Protein AF-0000000074475127 (afdb_homodimer)

Radius of gyration: 17.52 Å; Cα contacts (8 Å, |Δi|>4): 151; chains: 2; bounding box: 23×50×43 Å

Sequence (150 aa):
MTIKNHYTLIHLQRQLADYRPQLEKALAAIQVLEQADPESETFSDALATLHVCATILEPYSQGLLTAIDAYTEDNMTIKNHYTLIHLQRQLADYRPQLEKALAAIQVLEQADPESETFSDALATLHVCATILEPYSQGLLTAIDAYTEDN

Solvent-accessible surface area (backbone atoms only — not comparable to full-atom values): 7770 Å² total; per-residue (Å²): 134,58,73,69,46,51,55,29,46,52,51,32,50,50,39,50,65,62,42,47,59,48,48,51,49,33,51,52,21,48,56,45,48,76,69,39,55,83,86,34,67,71,20,52,53,24,49,53,50,31,49,51,33,43,57,52,46,43,63,46,30,52,53,38,48,52,28,50,50,50,36,59,72,63,101,135,56,74,66,46,53,55,30,44,52,50,32,51,50,38,49,64,60,42,46,59,49,47,51,50,33,51,53,22,48,57,46,50,75,69,40,54,83,86,35,67,69,20,51,52,24,49,53,50,31,51,52,35,44,60,53,45,44,61,45,32,51,52,37,48,53,30,50,51,51,34,58,70,60,102

Structure (mmCIF, N/CA/C/O backbone):
data_AF-0000000074475127-model_v1
#
loop_
_entity.id
_entity.type
_entity.pdbx_description
1 polymer 'Uncharacterized protein'
#
loop_
_atom_site.group_PDB
_atom_site.id
_atom_site.type_symbol
_atom_site.label_atom_id
_atom_site.label_alt_id
_atom_site.label_comp_id
_atom_site.label_asym_id
_atom_site.label_entity_id
_atom_site.label_seq_id
_atom_site.pdbx_PDB_ins_code
_atom_site.Cartn_x
_atom_site.Cartn_y
_atom_site.Cartn_z
_atom_site.occupancy
_atom_site.B_iso_or_equiv
_atom_site.auth_seq_id
_atom_site.auth_comp_id
_atom_site.auth_asym_id
_atom_site.auth_atom_id
_atom_site.pdbx_PDB_model_num
ATOM 1 N N . MET A 1 1 ? -1.66 26.25 18.266 1 42.91 1 MET A N 1
ATOM 2 C CA . MET A 1 1 ? -1.934 24.859 17.891 1 42.91 1 MET A CA 1
ATOM 3 C C . MET A 1 1 ? -3.293 24.422 18.406 1 42.91 1 MET A C 1
ATOM 5 O O . MET A 1 1 ? -3.459 24.188 19.609 1 42.91 1 MET A O 1
ATOM 9 N N . THR A 1 2 ? -4.387 24.922 17.844 1 55.12 2 THR A N 1
ATOM 10 C CA . THR A 1 2 ? -5.711 24.859 18.453 1 55.12 2 THR A CA 1
ATOM 11 C C . THR A 1 2 ? -6.168 23.406 18.594 1 55.12 2 THR A C 1
ATOM 13 O O . THR A 1 2 ? -5.633 22.516 17.938 1 55.12 2 THR A O 1
ATOM 16 N N . ILE A 1 3 ? -7.055 23 19.625 1 55.06 3 ILE A N 1
ATOM 17 C CA . ILE A 1 3 ? -7.668 21.75 20.047 1 55.06 3 ILE A CA 1
ATOM 18 C C . ILE A 1 3 ? -8.023 20.906 18.812 1 55.06 3 ILE A C 1
ATOM 20 O O . ILE A 1 3 ? -7.836 19.688 18.828 1 55.06 3 ILE A O 1
ATOM 24 N N . LYS A 1 4 ? -8.539 21.516 17.75 1 61.19 4 LYS A N 1
ATOM 25 C CA . LYS A 1 4 ? -8.953 20.844 16.516 1 61.19 4 LYS A CA 1
ATOM 26 C C . LYS A 1 4 ? -7.762 20.219 15.805 1 61.19 4 LYS A C 1
ATOM 28 O O . LYS A 1 4 ? -7.84 19.078 15.344 1 61.19 4 LYS A O 1
ATOM 33 N N . ASN A 1 5 ? -6.504 20.766 16.078 1 77.38 5 ASN A N 1
ATOM 34 C CA . ASN A 1 5 ? -5.309 20.266 15.406 1 77.38 5 ASN A CA 1
ATOM 35 C C . ASN A 1 5 ? -4.758 19.016 16.078 1 77.38 5 ASN A C 1
ATOM 37 O O . ASN A 1 5 ? -4.359 18.062 15.398 1 77.38 5 ASN A O 1
ATOM 41 N N . HIS A 1 6 ? -5.355 19.016 17.406 1 83.44 6 HIS A N 1
ATOM 42 C CA . HIS A 1 6 ? -4.832 17.891 18.156 1 83.44 6 HIS A CA 1
ATOM 43 C C . HIS A 1 6 ? -5.598 16.609 17.844 1 83.44 6 HIS A C 1
ATOM 45 O O . HIS A 1 6 ? -4.992 15.547 17.688 1 83.44 6 HIS A O 1
ATOM 51 N N . TYR A 1 7 ? -6.914 16.75 17.625 1 87.62 7 TYR A N 1
ATOM 52 C CA . TYR A 1 7 ? -7.746 15.594 17.328 1 87.62 7 TYR A CA 1
ATOM 53 C C . TYR A 1 7 ? -7.441 15.023 15.953 1 87.62 7 TYR A C 1
ATOM 55 O O . TYR A 1 7 ? -7.367 13.805 15.773 1 87.62 7 TYR A O 1
ATOM 63 N N . THR A 1 8 ? -7.25 15.906 15.039 1 92.56 8 THR A N 1
ATOM 64 C CA . THR A 1 8 ? -6.977 15.445 13.68 1 92.56 8 THR A CA 1
ATOM 65 C C . THR A 1 8 ? -5.594 14.805 13.594 1 92.56 8 THR A C 1
ATOM 67 O O . THR A 1 8 ? -5.395 13.852 12.836 1 92.56 8 THR A O 1
ATOM 70 N N . LEU A 1 9 ? -4.711 15.32 14.43 1 93.06 9 LEU A N 1
ATOM 71 C CA . LEU A 1 9 ? -3.385 14.719 14.453 1 93.06 9 LEU A CA 1
ATOM 72 C C . LEU A 1 9 ? -3.436 13.312 15.047 1 93.06 9 LEU A C 1
ATOM 74 O O . LEU A 1 9 ? -2.812 12.391 14.523 1 93.06 9 LEU A O 1
ATOM 78 N N . ILE A 1 10 ? -4.176 13.18 16.094 1 93.69 10 ILE A N 1
ATOM 79 C CA . ILE A 1 10 ? -4.312 11.875 16.734 1 93.69 10 ILE A CA 1
ATOM 80 C C . ILE A 1 10 ? -4.949 10.883 15.758 1 93.69 10 ILE A C 1
ATOM 82 O O . ILE A 1 10 ? -4.516 9.734 15.664 1 93.69 10 ILE A O 1
ATOM 86 N N . HIS A 1 11 ? -5.973 11.312 15.07 1 94.12 11 HIS A N 1
ATOM 87 C CA . HIS A 1 11 ? -6.633 10.461 14.086 1 94.12 11 HIS A CA 1
ATOM 88 C C . HIS A 1 11 ? -5.672 10.062 12.977 1 94.12 11 HIS A C 1
ATOM 90 O O . HIS A 1 11 ? -5.633 8.898 12.57 1 94.12 11 HIS A O 1
ATOM 96 N N . LEU A 1 12 ? -4.906 11 12.547 1 95.94 12 LEU A N 1
ATOM 97 C CA . LEU A 1 12 ? -3.914 10.711 11.516 1 95.94 12 LEU A CA 1
ATOM 98 C C . LEU A 1 12 ? -2.9 9.688 12.008 1 95.94 12 LEU A C 1
ATOM 100 O O . LEU A 1 12 ? -2.596 8.719 11.305 1 95.94 12 LEU A O 1
ATOM 104 N N . GLN A 1 13 ? -2.461 9.859 13.164 1 94.88 13 GLN A N 1
ATOM 105 C CA . GLN A 1 13 ? -1.475 8.945 13.734 1 94.88 13 GLN A CA 1
ATOM 106 C C . GLN A 1 13 ? -2.043 7.531 13.859 1 94.88 13 GLN A C 1
ATOM 108 O O . GLN A 1 13 ? -1.334 6.547 13.641 1 94.88 13 GLN A O 1
ATOM 113 N N . ARG A 1 14 ? -3.26 7.422 14.18 1 95.44 14 ARG A N 1
ATOM 114 C CA . ARG A 1 14 ? -3.912 6.121 14.266 1 95.44 14 ARG A CA 1
ATOM 115 C C . ARG A 1 14 ? -3.994 5.457 12.891 1 95.44 14 ARG A C 1
ATOM 117 O O . ARG A 1 14 ? -3.719 4.262 12.758 1 95.44 14 ARG A O 1
ATOM 124 N N . GLN A 1 15 ? -4.387 6.227 11.922 1 95.56 15 GLN A N 1
ATOM 125 C CA . GLN A 1 15 ? -4.457 5.691 10.562 1 95.56 15 GLN A CA 1
ATOM 126 C C . GLN A 1 15 ? -3.086 5.23 10.086 1 95.56 15 GLN A C 1
ATOM 128 O O . GLN A 1 15 ? -2.973 4.199 9.414 1 95.56 15 GLN A O 1
ATOM 133 N N . LEU A 1 16 ? -2.047 5.996 10.43 1 96.81 16 LEU A N 1
ATOM 134 C CA . LEU A 1 16 ? -0.689 5.605 10.062 1 96.81 16 LEU A CA 1
ATOM 135 C C . LEU A 1 16 ? -0.315 4.273 10.703 1 96.81 16 LEU A C 1
ATOM 137 O O . LEU A 1 16 ? 0.256 3.402 10.047 1 96.81 16 LEU A O 1
ATOM 141 N N . ALA A 1 17 ? -0.671 4.156 11.938 1 95.12 17 ALA A N 1
ATOM 142 C CA . ALA A 1 17 ? -0.346 2.947 12.695 1 95.12 17 ALA A CA 1
ATOM 143 C C . ALA A 1 17 ? -1.057 1.729 12.109 1 95.12 17 ALA A C 1
ATOM 145 O O . ALA A 1 17 ? -0.526 0.616 12.148 1 95.12 17 ALA A O 1
ATOM 146 N N . ASP A 1 18 ? -2.209 1.919 11.547 1 94.31 18 ASP A N 1
ATOM 147 C CA . ASP A 1 18 ? -2.979 0.835 10.938 1 94.31 18 ASP A CA 1
ATOM 148 C C . ASP A 1 18 ? -2.49 0.537 9.523 1 94.31 18 ASP A C 1
ATOM 150 O O . ASP A 1 18 ? -2.547 -0.607 9.07 1 94.31 18 ASP A O 1
ATOM 154 N N . TYR A 1 19 ? -2.115 1.572 8.875 1 96 19 TYR A N 1
ATOM 155 C CA . TYR A 1 19 ? -1.745 1.478 7.469 1 96 19 TYR A CA 1
ATOM 156 C C . TYR A 1 19 ? -0.36 0.86 7.312 1 96 19 TYR A C 1
ATOM 158 O O . TYR A 1 19 ? -0.145 0.022 6.434 1 96 19 TYR A O 1
ATOM 166 N N . ARG A 1 20 ? 0.583 1.123 8.195 1 96.62 20 ARG A N 1
ATOM 167 C CA . ARG A 1 20 ? 1.989 0.747 8.094 1 96.62 20 ARG A CA 1
ATOM 168 C C . ARG A 1 20 ? 2.15 -0.77 8.062 1 9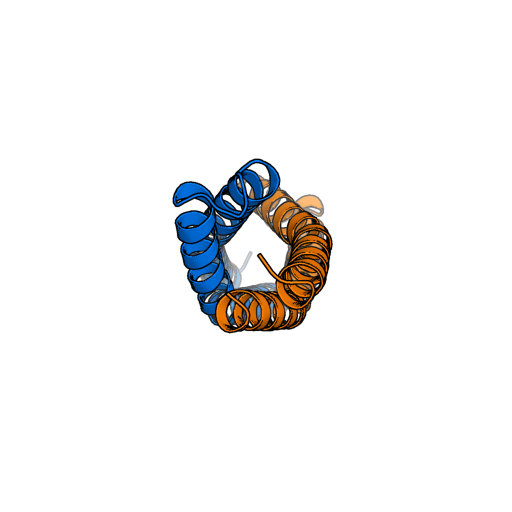6.62 20 ARG A C 1
ATOM 170 O O . ARG A 1 20 ? 2.797 -1.313 7.168 1 96.62 20 ARG A O 1
ATOM 177 N N . PRO A 1 21 ? 1.545 -1.46 9 1 96.38 21 PRO A N 1
ATOM 178 C CA . PRO A 1 21 ? 1.742 -2.91 8.984 1 96.38 21 PRO A CA 1
ATOM 179 C C . PRO A 1 21 ? 1.238 -3.562 7.703 1 96.38 21 PRO A C 1
ATOM 181 O O . PRO A 1 21 ? 1.787 -4.578 7.266 1 96.38 21 PRO A O 1
ATOM 184 N N . GLN A 1 22 ? 0.231 -3 7.133 1 95.25 22 GLN A N 1
ATOM 185 C CA . GLN A 1 22 ? -0.286 -3.551 5.883 1 95.25 22 GLN A CA 1
ATOM 186 C C . GLN A 1 22 ? 0.71 -3.359 4.742 1 95.25 22 GLN A C 1
ATOM 188 O O . GLN A 1 22 ? 0.913 -4.266 3.93 1 95.25 22 GLN A O 1
ATOM 193 N N . LEU A 1 23 ? 1.297 -2.219 4.684 1 97.62 23 LEU A N 1
ATOM 194 C CA . LEU A 1 23 ? 2.346 -1.962 3.701 1 97.62 23 LEU A CA 1
ATOM 195 C C . LEU A 1 23 ? 3.521 -2.914 3.9 1 97.62 23 LEU A C 1
ATOM 197 O O . LEU A 1 23 ? 4.043 -3.473 2.934 1 97.62 23 LEU A O 1
ATOM 201 N N . GLU A 1 24 ? 3.896 -3.111 5.09 1 97.94 24 GLU A N 1
ATOM 202 C CA . GLU A 1 24 ? 5.043 -3.959 5.41 1 97.94 24 GLU A CA 1
ATOM 203 C C . GLU A 1 24 ? 4.777 -5.41 5.027 1 97.94 24 GLU A C 1
ATOM 205 O O . GLU A 1 24 ? 5.664 -6.094 4.504 1 97.94 24 GLU A O 1
ATOM 210 N N . LYS A 1 25 ? 3.604 -5.836 5.305 1 97.5 25 LYS A N 1
ATOM 211 C CA . LYS A 1 25 ? 3.23 -7.199 4.945 1 97.5 25 LYS A CA 1
ATOM 212 C C . LYS A 1 25 ? 3.26 -7.398 3.434 1 97.5 25 LYS A C 1
ATOM 214 O O . LYS A 1 25 ? 3.723 -8.43 2.947 1 97.5 25 LYS A O 1
ATOM 219 N N . ALA A 1 26 ? 2.723 -6.434 2.758 1 97.88 26 ALA A N 1
ATOM 220 C CA . ALA A 1 26 ? 2.734 -6.512 1.3 1 97.88 26 ALA A CA 1
ATOM 221 C C . ALA A 1 26 ? 4.164 -6.562 0.766 1 97.88 26 ALA A C 1
ATOM 223 O O . ALA A 1 26 ? 4.48 -7.375 -0.103 1 97.88 26 ALA A O 1
ATOM 224 N N . LEU A 1 27 ? 5.039 -5.785 1.323 1 98.12 27 LEU A N 1
ATOM 225 C CA . LEU A 1 27 ? 6.426 -5.734 0.883 1 98.12 27 LEU A CA 1
ATOM 226 C C . LEU A 1 27 ? 7.141 -7.051 1.176 1 98.12 27 LEU A C 1
ATOM 228 O O . LEU A 1 27 ? 7.918 -7.539 0.352 1 98.12 27 LEU A O 1
ATOM 232 N N . ALA A 1 28 ? 6.871 -7.566 2.32 1 98 28 ALA A N 1
ATOM 233 C CA . ALA A 1 28 ? 7.473 -8.852 2.682 1 98 28 ALA A CA 1
ATOM 234 C C . ALA A 1 28 ? 7.035 -9.945 1.716 1 98 28 ALA A C 1
ATOM 236 O O . ALA A 1 28 ? 7.848 -10.781 1.31 1 98 28 ALA A O 1
ATOM 237 N N . ALA A 1 29 ? 5.754 -9.961 1.369 1 98.25 29 ALA A N 1
ATOM 238 C CA . ALA A 1 29 ? 5.246 -10.945 0.419 1 98.25 29 ALA A CA 1
ATOM 239 C C . ALA A 1 29 ? 5.918 -10.789 -0.941 1 98.25 29 ALA A C 1
ATOM 241 O O . ALA A 1 29 ? 6.285 -11.789 -1.572 1 98.25 29 ALA A O 1
ATOM 242 N N . ILE A 1 30 ? 6.109 -9.555 -1.362 1 98.25 30 ILE A N 1
ATOM 243 C CA . ILE A 1 30 ? 6.742 -9.289 -2.652 1 98.25 30 ILE A CA 1
ATOM 244 C C . ILE A 1 30 ? 8.18 -9.789 -2.633 1 98.25 30 ILE A C 1
ATOM 246 O O . ILE A 1 30 ? 8.648 -10.391 -3.605 1 98.25 30 ILE A O 1
ATOM 250 N N . GLN A 1 31 ? 8.883 -9.547 -1.573 1 97.62 31 GLN A N 1
ATOM 251 C CA . GLN A 1 31 ? 10.266 -10 -1.452 1 97.62 31 GLN A CA 1
ATOM 252 C C . GLN A 1 31 ? 10.359 -11.516 -1.604 1 97.62 31 GLN A C 1
ATOM 254 O O . GLN A 1 31 ? 11.266 -12.023 -2.271 1 97.62 31 GLN A O 1
ATOM 259 N N . VAL A 1 32 ? 9.438 -12.203 -1.037 1 97.88 32 VAL A N 1
ATOM 260 C CA . VAL A 1 32 ? 9.406 -13.656 -1.159 1 97.88 32 VAL A CA 1
ATOM 261 C C . VAL A 1 32 ? 9.125 -14.047 -2.607 1 97.88 32 VAL A C 1
ATOM 263 O O . VAL A 1 32 ? 9.789 -14.93 -3.158 1 97.88 32 VAL A O 1
ATOM 266 N N . LEU A 1 33 ? 8.125 -13.359 -3.219 1 97.25 33 LEU A N 1
ATOM 267 C CA . LEU A 1 33 ? 7.719 -13.68 -4.582 1 97.25 33 LEU A CA 1
ATOM 268 C C . LEU A 1 33 ? 8.867 -13.477 -5.559 1 97.25 33 LEU A C 1
ATOM 270 O O . LEU A 1 33 ? 8.992 -14.203 -6.543 1 97.25 33 LEU A O 1
ATOM 274 N N . GLU A 1 34 ? 9.688 -12.531 -5.281 1 95.56 34 GLU A N 1
ATOM 275 C CA . GLU A 1 34 ? 10.789 -12.195 -6.176 1 95.56 34 GLU A CA 1
ATOM 276 C C . GLU A 1 34 ? 11.906 -13.227 -6.09 1 95.56 34 GLU A C 1
ATOM 278 O O . GLU A 1 34 ? 12.742 -13.328 -6.996 1 95.56 34 GLU A O 1
ATOM 283 N N . GLN A 1 35 ? 11.906 -14.016 -5.047 1 95.44 35 GLN A N 1
ATOM 284 C CA . GLN A 1 35 ? 13.031 -14.922 -4.828 1 95.44 35 GLN A CA 1
ATOM 285 C C . GLN A 1 35 ? 12.594 -16.375 -4.926 1 95.44 35 GLN A C 1
ATOM 287 O O . GLN A 1 35 ? 13.414 -17.266 -5.152 1 95.44 35 GLN A O 1
ATOM 292 N N . ALA A 1 36 ? 11.328 -16.609 -4.75 1 95.31 36 ALA A N 1
ATOM 293 C CA . ALA A 1 36 ? 10.82 -17.984 -4.66 1 95.31 36 ALA A CA 1
ATOM 294 C C . ALA A 1 36 ? 10.602 -18.578 -6.051 1 95.31 36 ALA A C 1
ATOM 296 O O . ALA A 1 36 ? 10.32 -17.844 -7.004 1 95.31 36 ALA A O 1
ATOM 297 N N . ASP A 1 37 ? 10.68 -19.922 -6.148 1 94.44 37 ASP A N 1
ATOM 298 C CA . ASP A 1 37 ? 10.281 -20.672 -7.336 1 94.44 37 ASP A CA 1
ATOM 299 C C . ASP A 1 37 ? 8.773 -20.578 -7.574 1 94.44 37 ASP A C 1
ATOM 301 O O . ASP A 1 37 ? 7.98 -20.891 -6.688 1 94.44 37 ASP A O 1
ATOM 305 N N . PRO A 1 38 ? 8.453 -20.062 -8.742 1 92.69 38 PRO A N 1
ATOM 306 C CA . PRO A 1 38 ? 7.027 -19.891 -9.031 1 92.69 38 PRO A CA 1
ATOM 307 C C . PRO A 1 38 ? 6.234 -21.188 -8.867 1 92.69 38 PRO A C 1
ATOM 309 O O . PRO A 1 38 ? 5.012 -21.156 -8.711 1 92.69 38 PRO A O 1
ATOM 312 N N . GLU A 1 39 ? 6.836 -22.297 -8.828 1 90.5 39 GLU A N 1
ATOM 313 C CA . GLU A 1 39 ? 6.152 -23.578 -8.719 1 90.5 39 GLU A CA 1
ATOM 314 C C . GLU A 1 39 ? 6.141 -24.062 -7.27 1 90.5 39 GLU A C 1
ATOM 316 O O . GLU A 1 39 ? 5.629 -25.156 -6.984 1 90.5 39 GLU A O 1
ATOM 321 N N . SER A 1 40 ? 6.594 -23.281 -6.434 1 94.19 40 SER A N 1
ATOM 322 C CA . SER A 1 40 ? 6.723 -23.688 -5.039 1 94.19 40 SER A CA 1
ATOM 323 C C . SER A 1 40 ? 5.508 -23.266 -4.223 1 94.19 40 SER A C 1
ATOM 325 O O . SER A 1 40 ? 4.785 -22.344 -4.605 1 94.19 40 SER A O 1
ATOM 327 N N . GLU A 1 41 ? 5.324 -23.969 -3.146 1 95.31 41 GLU A N 1
ATOM 328 C CA . GLU A 1 41 ? 4.285 -23.594 -2.191 1 95.31 41 GLU A CA 1
ATOM 329 C C . GLU A 1 41 ? 4.582 -22.25 -1.556 1 95.31 41 GLU A C 1
ATOM 331 O O . GLU A 1 41 ? 3.666 -21.469 -1.295 1 95.31 41 GLU A O 1
ATOM 336 N N . THR A 1 42 ? 5.84 -22.016 -1.336 1 97.25 42 THR A N 1
ATOM 337 C CA . THR A 1 42 ? 6.266 -20.734 -0.777 1 97.25 42 THR A CA 1
ATOM 338 C C . THR A 1 42 ? 5.789 -19.578 -1.652 1 97.25 42 THR A C 1
ATOM 340 O O . THR A 1 42 ? 5.297 -18.562 -1.143 1 97.25 42 THR A O 1
ATOM 343 N N . PHE A 1 43 ? 5.891 -19.781 -2.924 1 96.69 43 PHE A N 1
ATOM 344 C CA . PHE A 1 43 ? 5.434 -18.781 -3.875 1 96.69 43 PHE A CA 1
ATOM 345 C C . PHE A 1 43 ? 3.922 -18.609 -3.801 1 96.69 43 PHE A C 1
ATOM 347 O O . PHE A 1 43 ? 3.42 -17.5 -3.689 1 96.69 43 PHE A O 1
ATOM 354 N N . SER A 1 44 ? 3.227 -19.672 -3.768 1 94.88 44 SER A N 1
ATOM 355 C CA . SER A 1 44 ? 1.769 -19.641 -3.75 1 94.88 44 SER A CA 1
ATOM 356 C C . SER A 1 44 ? 1.25 -18.969 -2.48 1 94.88 44 SER A C 1
ATOM 358 O O . SER A 1 44 ? 0.295 -18.188 -2.525 1 94.88 44 SER A O 1
ATOM 360 N N . ASP A 1 45 ? 1.878 -19.234 -1.38 1 97.06 45 ASP A N 1
ATOM 361 C CA . ASP A 1 45 ? 1.482 -18.641 -0.109 1 97.06 45 ASP A CA 1
ATOM 362 C C . ASP A 1 45 ? 1.719 -17.125 -0.114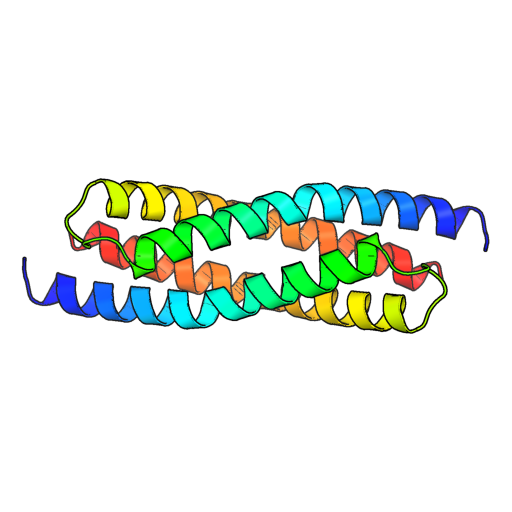 1 97.06 45 ASP A C 1
ATOM 364 O O . ASP A 1 45 ? 0.876 -16.359 0.357 1 97.06 45 ASP A O 1
ATOM 368 N N . ALA A 1 46 ? 2.875 -16.781 -0.635 1 97.75 46 ALA A N 1
ATOM 369 C CA . ALA A 1 46 ? 3.199 -15.359 -0.704 1 97.75 46 ALA A CA 1
ATOM 370 C C . ALA A 1 46 ? 2.238 -14.625 -1.634 1 97.75 46 ALA A C 1
ATOM 372 O O . ALA A 1 46 ? 1.84 -13.492 -1.354 1 97.75 46 ALA A O 1
ATOM 373 N N . LEU A 1 47 ? 1.875 -15.281 -2.672 1 97.19 47 LEU A N 1
ATOM 374 C CA . LEU A 1 47 ? 0.931 -14.703 -3.617 1 97.19 47 LEU A CA 1
ATOM 375 C C . LEU A 1 47 ? -0.43 -14.484 -2.965 1 97.19 47 LEU A C 1
ATOM 377 O O . LEU A 1 47 ? -1.044 -13.43 -3.131 1 97.19 47 LEU A O 1
ATOM 381 N N . ALA A 1 48 ? -0.874 -15.469 -2.281 1 96.75 48 ALA A N 1
ATOM 382 C CA . ALA A 1 48 ? -2.141 -15.359 -1.564 1 96.75 48 ALA A CA 1
ATOM 383 C C . ALA A 1 48 ? -2.094 -14.227 -0.541 1 96.75 48 ALA A C 1
ATOM 385 O O . ALA A 1 48 ? -3.045 -13.453 -0.419 1 96.75 48 ALA A O 1
ATOM 386 N N . THR A 1 49 ? -1.019 -14.109 0.15 1 97.69 49 THR A N 1
ATOM 387 C CA . THR A 1 49 ? -0.834 -13.047 1.132 1 97.69 49 THR A CA 1
ATOM 388 C C . THR A 1 49 ? -0.88 -11.68 0.461 1 97.69 49 THR A C 1
ATOM 390 O O . THR A 1 49 ? -1.56 -10.773 0.941 1 97.69 49 THR A O 1
ATOM 393 N N . LEU A 1 50 ? -0.16 -11.586 -0.65 1 97.94 50 LEU A N 1
ATOM 394 C CA . LEU A 1 50 ? -0.139 -10.312 -1.366 1 97.94 50 LEU A CA 1
ATOM 395 C C . LEU A 1 50 ? -1.531 -9.953 -1.872 1 97.94 50 LEU A C 1
ATOM 397 O O . LEU A 1 50 ? -1.925 -8.781 -1.836 1 97.94 50 LEU A O 1
ATOM 401 N N . HIS A 1 51 ? -2.273 -10.93 -2.314 1 97.06 51 HIS A N 1
ATOM 402 C CA . HIS A 1 51 ? -3.639 -10.711 -2.783 1 97.06 51 HIS A CA 1
ATOM 403 C C . HIS A 1 51 ? -4.512 -10.117 -1.684 1 97.06 51 HIS A C 1
ATOM 405 O O . HIS A 1 51 ? -5.223 -9.133 -1.913 1 97.06 51 HIS A O 1
ATOM 411 N N . VAL A 1 52 ? 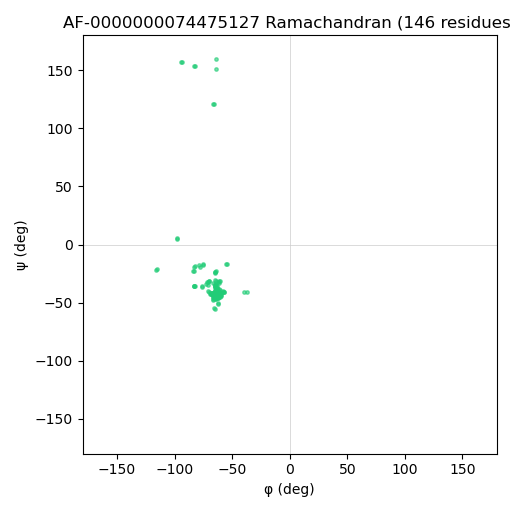-4.371 -10.656 -0.551 1 95.88 52 VAL A N 1
ATOM 412 C CA . VAL A 1 52 ? -5.137 -10.172 0.596 1 95.88 52 VAL A CA 1
ATOM 413 C C . VAL A 1 52 ? -4.691 -8.758 0.956 1 95.88 52 VAL A C 1
ATOM 415 O O . VAL A 1 52 ? -5.523 -7.867 1.139 1 95.88 52 VAL A O 1
ATOM 418 N N . CYS A 1 53 ? -3.408 -8.523 1.03 1 96.06 53 CYS A N 1
ATOM 419 C CA . CYS A 1 53 ? -2.877 -7.219 1.405 1 96.06 53 CYS A CA 1
ATOM 420 C C . CYS A 1 53 ? -3.307 -6.148 0.408 1 96.06 53 CYS A C 1
ATOM 422 O O . CYS A 1 53 ? -3.766 -5.078 0.803 1 96.06 53 CYS A O 1
ATOM 424 N N . ALA A 1 54 ? -3.191 -6.496 -0.839 1 95.38 54 ALA A N 1
ATOM 425 C CA . ALA A 1 54 ? -3.551 -5.523 -1.867 1 95.38 54 ALA A CA 1
ATOM 426 C C . ALA A 1 54 ? -5.039 -5.188 -1.811 1 95.38 54 ALA A C 1
ATOM 428 O O . ALA A 1 54 ? -5.438 -4.051 -2.072 1 95.38 54 ALA A O 1
ATOM 429 N N . THR A 1 55 ? -5.816 -6.164 -1.478 1 94 55 THR A N 1
ATOM 430 C CA . THR A 1 55 ? -7.254 -5.953 -1.35 1 94 55 THR A CA 1
ATOM 431 C C . THR A 1 55 ? -7.562 -5.023 -0.177 1 94 55 THR A C 1
ATOM 433 O O . THR A 1 55 ? -8.328 -4.07 -0.317 1 94 55 THR A O 1
ATOM 436 N N . ILE A 1 56 ? -6.891 -5.234 0.86 1 92.5 56 ILE A N 1
ATOM 437 C CA . ILE A 1 56 ? -7.227 -4.504 2.078 1 92.5 56 ILE A CA 1
ATOM 438 C C . ILE A 1 56 ? -6.555 -3.133 2.061 1 92.5 56 ILE A C 1
ATOM 440 O O . ILE A 1 56 ? -6.98 -2.217 2.766 1 92.5 56 ILE A O 1
ATOM 444 N N . LEU A 1 57 ? -5.52 -2.994 1.32 1 93.94 57 LEU A N 1
ATOM 445 C CA . LEU A 1 57 ? -4.832 -1.71 1.25 1 93.94 57 LEU A CA 1
ATOM 446 C C . LEU A 1 57 ? -5.73 -0.646 0.627 1 93.94 57 LEU A C 1
ATOM 448 O O . LEU A 1 57 ? -5.586 0.543 0.92 1 93.94 57 LEU A O 1
ATOM 452 N N . GLU A 1 58 ? -6.703 -1.032 -0.16 1 89.06 58 GLU A N 1
ATOM 453 C CA . GLU A 1 58 ? -7.574 -0.063 -0.813 1 89.06 58 GLU A CA 1
ATOM 454 C C . GLU A 1 58 ? -8.414 0.703 0.209 1 89.06 58 GLU A C 1
ATOM 456 O O . GLU A 1 58 ? -8.328 1.93 0.295 1 89.06 58 GLU A O 1
ATOM 461 N N . PRO A 1 59 ? -9.164 0.066 1.084 1 90.31 59 PRO A N 1
ATOM 462 C CA . PRO A 1 59 ? -9.914 0.815 2.096 1 90.31 59 PRO A CA 1
ATOM 463 C C . PRO A 1 59 ? -9.008 1.517 3.104 1 90.31 59 PRO A C 1
ATOM 465 O O . PRO A 1 59 ? -9.336 2.602 3.59 1 90.31 59 PRO A O 1
ATOM 468 N N . TYR A 1 60 ? -7.887 0.937 3.42 1 91.44 60 TYR A N 1
ATOM 469 C CA . TYR A 1 60 ? -6.953 1.57 4.344 1 91.44 60 TYR A CA 1
ATOM 470 C C . TYR A 1 60 ? -6.395 2.861 3.758 1 91.44 60 TYR A C 1
ATOM 472 O O . TYR A 1 60 ? -6.219 3.85 4.473 1 91.44 60 TYR A O 1
ATOM 480 N N . SER A 1 61 ? -6.133 2.809 2.51 1 94.12 61 SER A N 1
ATOM 481 C CA . SER A 1 61 ? -5.668 4.02 1.84 1 94.12 61 SER A CA 1
ATOM 482 C C . SER A 1 61 ? -6.73 5.113 1.88 1 94.12 61 SER A C 1
ATOM 484 O O . SER A 1 61 ? -6.414 6.281 2.125 1 94.12 61 SER A O 1
ATOM 486 N N . GLN A 1 62 ? -7.918 4.742 1.672 1 93.06 62 GLN A N 1
ATOM 487 C CA . GLN A 1 62 ? -9.008 5.711 1.698 1 93.06 62 GLN A CA 1
ATOM 488 C C . GLN A 1 62 ? -9.156 6.34 3.082 1 93.06 62 GLN A C 1
ATOM 490 O O . GLN A 1 62 ? -9.352 7.551 3.201 1 93.06 62 GLN A O 1
ATOM 495 N N . GLY A 1 63 ? -9.055 5.5 4.074 1 93.88 63 GLY A N 1
ATOM 496 C CA . GLY A 1 63 ? -9.078 6.02 5.434 1 93.88 63 GLY A CA 1
ATOM 497 C C . GLY A 1 63 ? -7.938 6.973 5.727 1 93.88 63 GLY A C 1
ATOM 498 O O . GLY A 1 63 ? -8.141 8.016 6.355 1 93.88 63 GLY A O 1
ATOM 499 N N . LEU A 1 64 ? -6.805 6.641 5.281 1 96.31 64 LEU A N 1
ATOM 500 C CA . LEU A 1 64 ? -5.621 7.469 5.477 1 96.31 64 LEU A CA 1
ATOM 501 C C . LEU A 1 64 ? -5.77 8.812 4.77 1 96.31 64 LEU A C 1
ATOM 503 O O . LEU A 1 64 ? -5.477 9.859 5.348 1 96.31 64 LEU A O 1
ATOM 507 N N . LEU A 1 65 ? -6.266 8.797 3.578 1 95.5 65 LEU A N 1
ATOM 508 C CA . LEU A 1 65 ? -6.445 10.008 2.793 1 95.5 65 LEU A CA 1
ATOM 509 C C . LEU A 1 65 ? -7.434 10.953 3.471 1 95.5 65 LEU A C 1
ATOM 511 O O . LEU A 1 65 ? -7.207 12.164 3.525 1 95.5 65 LEU A O 1
ATOM 515 N N . THR A 1 66 ? -8.469 10.344 3.963 1 95.56 66 THR A N 1
ATOM 516 C CA . THR A 1 66 ? -9.453 11.133 4.688 1 95.56 66 THR A CA 1
ATOM 517 C C . THR A 1 66 ? -8.82 11.805 5.906 1 95.56 66 THR A C 1
ATOM 519 O O . THR A 1 66 ? -9.07 12.977 6.172 1 95.56 66 THR A O 1
ATOM 522 N N . ALA A 1 67 ? -8.039 11.078 6.602 1 95.31 67 ALA A N 1
ATOM 523 C CA . ALA A 1 67 ? -7.367 11.594 7.793 1 95.31 67 ALA A CA 1
ATOM 524 C C . ALA A 1 67 ? -6.375 12.695 7.426 1 95.31 67 ALA A C 1
ATOM 526 O O . ALA A 1 67 ? -6.273 13.703 8.133 1 95.31 67 ALA A O 1
ATOM 527 N N . ILE A 1 68 ? -5.691 12.516 6.371 1 95.5 68 ILE A N 1
ATOM 528 C CA . ILE A 1 68 ? -4.734 13.523 5.922 1 95.5 68 ILE A CA 1
ATOM 529 C C . ILE A 1 68 ? -5.465 14.812 5.555 1 95.5 68 ILE A C 1
ATOM 531 O O . ILE A 1 68 ? -5.043 15.898 5.938 1 95.5 68 ILE A O 1
ATOM 535 N N . ASP A 1 69 ? -6.5 14.656 4.844 1 94 69 ASP A N 1
ATOM 536 C CA . ASP A 1 69 ? -7.281 15.82 4.438 1 94 69 ASP A CA 1
ATOM 537 C C . ASP A 1 69 ? -7.836 16.562 5.648 1 94 69 ASP A C 1
ATOM 539 O O . ASP A 1 69 ? -7.805 17.797 5.699 1 94 69 ASP A O 1
ATOM 543 N N . ALA A 1 70 ? -8.297 15.852 6.586 1 93.12 70 ALA A N 1
ATOM 544 C CA . ALA A 1 70 ? -8.828 16.469 7.805 1 93.12 70 ALA A CA 1
ATOM 545 C C . ALA A 1 70 ? -7.742 17.219 8.555 1 93.12 70 ALA A C 1
ATOM 547 O O . ALA A 1 70 ? -7.973 18.344 9.031 1 93.12 70 ALA A O 1
ATOM 548 N N . TYR A 1 71 ? -6.617 16.688 8.594 1 93.69 71 TYR A N 1
ATOM 549 C CA . TYR A 1 71 ? -5.496 17.312 9.281 1 93.69 71 TYR A CA 1
ATOM 550 C C . TYR A 1 71 ? -5.047 18.578 8.562 1 93.69 71 TYR A C 1
ATOM 552 O O . TYR A 1 71 ? -4.762 19.594 9.203 1 93.69 71 TYR A O 1
ATOM 560 N N . THR A 1 72 ? -5.004 18.516 7.305 1 90.88 72 THR A N 1
ATOM 561 C CA . THR A 1 72 ? -4.523 19.641 6.508 1 90.88 72 THR A CA 1
ATOM 562 C C . THR A 1 72 ? -5.543 20.781 6.504 1 90.88 72 THR A C 1
ATOM 564 O O . THR A 1 72 ? -5.172 21.953 6.449 1 90.88 72 THR A O 1
ATOM 567 N N . GLU A 1 73 ? -6.777 20.469 6.535 1 86.56 73 GLU A N 1
ATOM 568 C CA . GLU A 1 73 ? -7.828 21.469 6.543 1 86.56 73 GLU A CA 1
ATOM 569 C C . GLU A 1 73 ? -7.883 22.203 7.883 1 86.56 73 GLU A C 1
ATOM 571 O O . GLU A 1 73 ? -8.266 23.375 7.941 1 86.56 73 GLU A O 1
ATOM 576 N N . ASP A 1 74 ? -7.574 21.562 8.922 1 78.31 74 ASP A N 1
ATOM 577 C CA . ASP A 1 74 ? -7.602 22.141 10.266 1 78.31 74 ASP A CA 1
ATOM 578 C C . ASP A 1 74 ? -6.371 23 10.516 1 78.31 74 ASP A C 1
ATOM 580 O O . ASP A 1 74 ? -6.336 23.781 11.469 1 78.31 74 ASP A O 1
ATOM 584 N N . ASN A 1 75 ? -5.379 22.844 9.766 1 66.62 75 ASN A N 1
ATOM 585 C CA . ASN A 1 75 ? -4.172 23.641 9.953 1 66.62 75 ASN A CA 1
ATOM 586 C C . ASN A 1 75 ? -4.02 24.703 8.859 1 66.62 75 ASN A C 1
ATOM 588 O O . ASN A 1 75 ? -3.441 25.766 9.094 1 66.62 75 ASN A O 1
ATOM 592 N N . MET B 1 1 ? 3.58 -27.016 -18 1 41.31 1 MET B N 1
ATOM 593 C CA . MET B 1 1 ? 3.883 -25.688 -17.484 1 41.31 1 MET B CA 1
ATOM 594 C C . MET B 1 1 ? 3.74 -24.625 -18.578 1 41.31 1 MET B C 1
ATOM 596 O O . MET B 1 1 ? 4.672 -24.406 -19.359 1 41.31 1 MET B O 1
ATOM 600 N N . THR B 1 2 ? 2.586 -24.609 -19.266 1 54 2 THR B N 1
ATOM 601 C CA . THR B 1 2 ? 2.309 -24.188 -20.641 1 54 2 THR B CA 1
ATOM 602 C C . THR B 1 2 ? 2.582 -22.703 -20.828 1 54 2 THR B C 1
ATOM 604 O O . THR B 1 2 ? 2.674 -21.953 -19.844 1 54 2 THR B O 1
ATOM 607 N N . ILE B 1 3 ? 2.807 -22.156 -22.078 1 54.53 3 ILE B N 1
ATOM 608 C CA . ILE B 1 3 ? 3.117 -20.844 -22.625 1 54.53 3 ILE B CA 1
ATOM 609 C C . ILE B 1 3 ? 2.312 -19.781 -21.891 1 54.53 3 ILE B C 1
ATOM 611 O O . ILE B 1 3 ? 2.826 -18.688 -21.609 1 54.53 3 ILE B O 1
ATOM 615 N N . LYS B 1 4 ? 1.053 -20.047 -21.594 1 60.16 4 LYS B N 1
ATOM 616 C CA . LYS B 1 4 ? 0.131 -19.125 -20.938 1 60.16 4 LYS B CA 1
ATOM 617 C C . LYS B 1 4 ? 0.596 -18.797 -19.516 1 60.16 4 LYS B C 1
ATOM 619 O O . LYS B 1 4 ? 0.578 -17.641 -19.109 1 60.16 4 LYS B O 1
ATOM 624 N N . ASN B 1 5 ? 1.448 -19.75 -18.922 1 76.69 5 ASN B N 1
ATOM 625 C CA . ASN B 1 5 ? 1.894 -19.562 -17.547 1 76.69 5 ASN B CA 1
ATOM 626 C C . ASN B 1 5 ? 3.094 -18.625 -17.469 1 76.69 5 ASN B C 1
ATOM 628 O O . ASN B 1 5 ? 3.152 -17.766 -16.578 1 76.69 5 ASN B O 1
ATOM 632 N N . HIS B 1 6 ? 3.648 -18.609 -18.797 1 83.75 6 HIS B N 1
ATOM 633 C CA . HIS B 1 6 ? 4.855 -17.781 -18.812 1 83.75 6 HIS B CA 1
ATOM 634 C C . HIS B 1 6 ? 4.516 -16.312 -18.969 1 83.75 6 HIS B C 1
ATOM 636 O O . HIS B 1 6 ? 5.102 -15.461 -18.281 1 83.75 6 HIS B O 1
ATOM 642 N N . TYR B 1 7 ? 3.473 -16.047 -19.766 1 87.88 7 TYR B N 1
ATOM 643 C CA . TYR B 1 7 ? 3.086 -14.664 -20.016 1 87.88 7 TYR B CA 1
ATOM 644 C C . TYR B 1 7 ? 2.459 -14.047 -18.766 1 87.88 7 TYR B C 1
ATOM 646 O O . TYR B 1 7 ? 2.738 -12.891 -18.438 1 87.88 7 TYR B O 1
ATOM 654 N N . THR B 1 8 ? 1.673 -14.812 -18.109 1 92.88 8 THR B N 1
ATOM 655 C CA . THR B 1 8 ? 1.011 -14.289 -16.922 1 92.88 8 THR B CA 1
ATOM 656 C C . THR B 1 8 ? 2.016 -14.078 -15.797 1 92.88 8 THR B C 1
ATOM 658 O O . THR B 1 8 ? 1.884 -13.141 -15.008 1 92.88 8 THR B O 1
ATOM 661 N N . LEU B 1 9 ? 3.023 -14.93 -15.805 1 93.31 9 LEU B N 1
ATOM 662 C CA . LEU B 1 9 ? 4.062 -14.75 -14.797 1 93.31 9 LEU B CA 1
ATOM 663 C C . LEU B 1 9 ? 4.863 -13.477 -15.062 1 93.31 9 LEU B C 1
ATOM 665 O O . LEU B 1 9 ? 5.156 -12.719 -14.141 1 93.31 9 LEU B O 1
ATOM 669 N N . ILE B 1 10 ? 5.172 -13.281 -16.297 1 93.94 10 ILE B N 1
ATOM 670 C CA . ILE B 1 10 ? 5.922 -12.086 -16.672 1 93.94 10 ILE B CA 1
ATOM 671 C C . ILE B 1 10 ? 5.113 -10.836 -16.328 1 93.94 10 ILE B C 1
ATOM 673 O O . ILE B 1 10 ? 5.66 -9.867 -15.805 1 93.94 10 ILE B O 1
ATOM 677 N N . HIS B 1 11 ? 3.84 -10.859 -16.641 1 94.38 11 HIS B N 1
ATOM 678 C CA . HIS B 1 11 ? 2.963 -9.734 -16.312 1 94.38 11 HIS B CA 1
ATOM 679 C C . HIS B 1 11 ? 2.902 -9.5 -14.812 1 94.38 11 HIS B C 1
ATOM 681 O O . HIS B 1 11 ? 2.975 -8.352 -14.352 1 94.38 11 HIS B O 1
ATOM 687 N N . LEU B 1 12 ? 2.822 -10.555 -14.094 1 96.12 12 LEU B N 1
ATOM 688 C CA . LEU B 1 12 ? 2.809 -10.445 -12.641 1 96.12 12 LEU B CA 1
ATOM 689 C C . LEU B 1 12 ? 4.105 -9.828 -12.125 1 96.12 12 LEU B C 1
ATOM 691 O O . LEU B 1 12 ? 4.082 -8.914 -11.297 1 96.12 12 LEU B O 1
ATOM 695 N N . GLN B 1 13 ? 5.156 -10.266 -12.633 1 95.06 13 GLN B N 1
ATOM 696 C CA . GLN B 1 13 ? 6.457 -9.766 -12.203 1 95.06 13 GLN B CA 1
ATOM 697 C C . GLN B 1 13 ? 6.602 -8.281 -12.523 1 95.06 13 GLN B C 1
ATOM 699 O O . GLN B 1 13 ? 7.188 -7.527 -11.734 1 95.06 13 GLN B O 1
ATOM 704 N N . ARG B 1 14 ? 6.078 -7.863 -13.594 1 95.69 14 ARG B N 1
ATOM 705 C CA . ARG B 1 14 ? 6.105 -6.449 -13.945 1 95.69 14 ARG B CA 1
ATOM 706 C C . ARG B 1 14 ? 5.277 -5.621 -12.977 1 95.69 14 ARG B C 1
ATOM 708 O O . ARG B 1 14 ? 5.707 -4.555 -12.531 1 95.69 14 ARG B O 1
ATOM 715 N N . GLN B 1 15 ? 4.105 -6.105 -12.672 1 95.75 15 GLN B N 1
ATOM 716 C CA . GLN B 1 15 ? 3.25 -5.406 -11.719 1 95.75 15 GLN B CA 1
ATOM 717 C C . GLN B 1 15 ? 3.92 -5.309 -10.352 1 95.75 15 GLN B C 1
ATOM 719 O O . GLN B 1 15 ? 3.822 -4.281 -9.672 1 95.75 15 GLN B O 1
ATOM 724 N N . LEU B 1 16 ? 4.617 -6.383 -9.961 1 96.94 16 LEU B N 1
ATOM 725 C CA . LEU B 1 16 ? 5.34 -6.367 -8.695 1 96.94 16 LEU B CA 1
ATOM 726 C C . LEU B 1 16 ? 6.426 -5.297 -8.695 1 96.94 16 LEU B C 1
ATOM 728 O O . LEU B 1 16 ? 6.578 -4.555 -7.727 1 96.94 16 LEU B O 1
ATOM 732 N N . ALA B 1 17 ? 7.105 -5.238 -9.781 1 95.31 17 ALA B N 1
ATOM 733 C CA . ALA B 1 17 ? 8.203 -4.285 -9.914 1 95.31 17 ALA B CA 1
ATOM 734 C C . ALA B 1 17 ? 7.691 -2.85 -9.867 1 95.31 17 ALA B C 1
ATOM 736 O O . ALA B 1 17 ? 8.383 -1.954 -9.375 1 95.31 17 ALA B O 1
ATOM 737 N N . ASP B 1 18 ? 6.496 -2.615 -10.312 1 94.5 18 ASP B N 1
ATOM 738 C CA . ASP B 1 18 ? 5.891 -1.287 -10.305 1 94.5 18 ASP B CA 1
ATOM 739 C C . ASP B 1 18 ? 5.285 -0.965 -8.945 1 94.5 18 ASP B C 1
ATOM 741 O O . ASP B 1 18 ? 5.266 0.194 -8.523 1 94.5 18 ASP B O 1
ATOM 745 N N . TYR B 1 19 ? 4.766 -1.971 -8.367 1 96.06 19 TYR B N 1
ATOM 746 C CA . TYR B 1 19 ? 4.027 -1.811 -7.117 1 96.06 19 TYR B CA 1
ATOM 747 C C . TYR B 1 19 ? 4.977 -1.61 -5.941 1 96.06 19 TYR B C 1
ATOM 749 O O . TYR B 1 19 ? 4.734 -0.768 -5.074 1 96.06 19 TYR B O 1
ATOM 757 N N . ARG B 1 20 ? 6.125 -2.258 -5.922 1 96.81 20 ARG B N 1
ATOM 758 C CA . ARG B 1 20 ? 7.062 -2.303 -4.801 1 96.81 20 ARG B CA 1
ATOM 759 C C . ARG B 1 20 ? 7.59 -0.911 -4.473 1 96.81 20 ARG B C 1
ATOM 761 O O . ARG B 1 20 ? 7.52 -0.471 -3.324 1 96.81 20 ARG B O 1
ATOM 768 N N . PRO B 1 21 ? 8.07 -0.197 -5.461 1 96.5 21 PRO B N 1
ATOM 769 C CA . PRO B 1 21 ? 8.609 1.123 -5.129 1 96.5 21 PRO B CA 1
ATOM 770 C C . PRO B 1 21 ? 7.562 2.053 -4.52 1 96.5 21 PRO B C 1
ATOM 772 O O . PRO B 1 21 ? 7.898 2.912 -3.699 1 96.5 21 PRO B O 1
ATOM 775 N N . GLN B 1 22 ? 6.336 1.886 -4.918 1 95.44 22 GLN B N 1
ATOM 776 C CA . GLN B 1 22 ? 5.277 2.719 -4.359 1 95.44 22 GLN B CA 1
ATOM 777 C C . GLN B 1 22 ? 5.043 2.395 -2.885 1 95.44 22 GLN B C 1
ATOM 779 O O . GLN B 1 22 ? 4.859 3.299 -2.066 1 95.44 22 GLN B O 1
ATOM 784 N N . LEU B 1 23 ? 5.059 1.148 -2.572 1 97.69 23 LEU B N 1
ATOM 785 C CA . LEU B 1 23 ? 4.953 0.724 -1.182 1 97.69 23 LEU B CA 1
ATOM 786 C C . LEU B 1 23 ? 6.121 1.255 -0.36 1 97.69 23 LEU B C 1
ATOM 788 O O . LEU B 1 23 ? 5.93 1.76 0.749 1 97.69 23 LEU B O 1
ATOM 792 N N . GLU B 1 24 ? 7.266 1.18 -0.889 1 97.94 24 GLU B N 1
ATOM 793 C CA . GLU B 1 24 ? 8.469 1.604 -0.183 1 97.94 24 GLU B CA 1
ATOM 794 C C . GLU B 1 24 ? 8.453 3.109 0.076 1 97.94 24 GLU B C 1
ATOM 796 O O . GLU B 1 24 ? 8.852 3.562 1.153 1 97.94 24 GLU B O 1
ATOM 801 N N . LYS B 1 25 ? 8.031 3.826 -0.897 1 97.5 25 LYS B N 1
ATOM 802 C CA . LYS B 1 25 ? 7.938 5.273 -0.743 1 97.5 25 LYS B CA 1
ATOM 803 C C . LYS B 1 25 ? 6.938 5.648 0.348 1 97.5 25 LYS B C 1
ATOM 805 O O . LYS B 1 25 ? 7.188 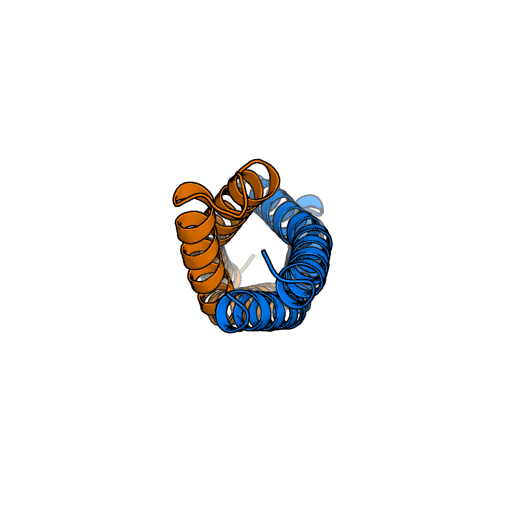6.551 1.147 1 97.5 25 LYS B O 1
ATOM 810 N N . ALA B 1 26 ? 5.832 4.977 0.305 1 97.81 26 ALA B N 1
ATOM 811 C CA . ALA B 1 26 ? 4.824 5.234 1.329 1 97.81 26 ALA B CA 1
ATOM 812 C C . ALA B 1 26 ? 5.367 4.93 2.723 1 97.81 26 ALA B C 1
ATOM 814 O O . ALA B 1 26 ? 5.188 5.723 3.65 1 97.81 26 ALA B O 1
ATOM 815 N N . LEU B 1 27 ? 6.102 3.867 2.855 1 98.06 27 LEU B N 1
ATOM 816 C CA . LEU B 1 27 ? 6.656 3.467 4.145 1 98.06 27 LEU B CA 1
ATOM 817 C C . LEU B 1 27 ? 7.703 4.469 4.617 1 98.06 27 LEU B C 1
ATOM 819 O O . LEU B 1 27 ? 7.754 4.809 5.805 1 98.06 27 LEU B O 1
ATOM 823 N N . ALA B 1 28 ? 8.492 4.891 3.703 1 97.94 28 ALA B N 1
ATOM 824 C CA . ALA B 1 28 ? 9.508 5.883 4.043 1 97.94 28 ALA B CA 1
ATOM 825 C C . ALA B 1 28 ? 8.867 7.176 4.539 1 97.94 28 ALA B C 1
ATOM 827 O O . ALA B 1 28 ? 9.336 7.777 5.504 1 97.94 28 ALA B O 1
ATOM 828 N N . ALA B 1 29 ? 7.809 7.613 3.873 1 98.19 29 ALA B N 1
ATOM 829 C CA . ALA B 1 29 ? 7.094 8.812 4.289 1 98.19 29 ALA B CA 1
ATOM 830 C C . ALA B 1 29 ? 6.508 8.648 5.691 1 98.19 29 ALA B C 1
ATOM 832 O O . ALA B 1 29 ? 6.582 9.562 6.516 1 98.19 29 ALA B O 1
ATOM 833 N N . ILE B 1 30 ? 5.973 7.461 5.953 1 98.25 30 ILE B N 1
ATOM 834 C CA . ILE B 1 30 ? 5.379 7.191 7.258 1 98.25 30 ILE B CA 1
ATOM 835 C C . ILE B 1 30 ? 6.457 7.238 8.336 1 98.25 30 ILE B C 1
ATOM 837 O O . ILE B 1 30 ? 6.238 7.793 9.422 1 98.25 30 ILE B O 1
ATOM 841 N N . GLN B 1 31 ? 7.574 6.668 8.07 1 97.5 31 GLN B N 1
ATOM 842 C CA . GLN B 1 31 ? 8.672 6.672 9.031 1 97.5 31 GLN B CA 1
ATOM 843 C C . GLN B 1 31 ? 9.078 8.094 9.406 1 97.5 31 GLN B C 1
ATOM 845 O O . GLN B 1 31 ? 9.328 8.391 10.57 1 97.5 31 GLN B O 1
ATOM 850 N N . VAL B 1 32 ? 9.094 8.945 8.453 1 97.81 32 VAL B N 1
ATOM 851 C CA . VAL B 1 32 ? 9.414 10.344 8.695 1 97.81 32 VAL B CA 1
ATOM 852 C C . VAL B 1 32 ? 8.32 10.984 9.547 1 97.81 32 VAL B C 1
ATOM 854 O O . VAL B 1 32 ? 8.617 11.703 10.508 1 97.81 32 VAL B O 1
ATOM 857 N N . LEU B 1 33 ? 7.055 10.703 9.172 1 97.19 33 LEU B N 1
ATOM 858 C CA . LEU B 1 33 ? 5.918 11.312 9.859 1 97.19 33 LEU B CA 1
ATOM 859 C C . LEU B 1 33 ? 5.891 10.898 11.328 1 97.19 33 LEU B C 1
ATOM 861 O O . LEU B 1 33 ? 5.473 11.68 12.188 1 97.19 33 LEU B O 1
ATOM 865 N N . GLU B 1 34 ? 6.344 9.727 11.602 1 95.44 34 GLU B N 1
ATOM 866 C CA . GLU B 1 34 ? 6.312 9.203 12.961 1 95.44 34 GLU B CA 1
ATOM 867 C C . GLU B 1 34 ? 7.387 9.844 13.828 1 95.44 34 GLU B C 1
ATOM 869 O O . GLU B 1 34 ? 7.301 9.812 15.062 1 95.44 34 GLU B O 1
ATOM 874 N N . GLN B 1 35 ? 8.352 10.469 13.211 1 95.19 35 GLN B N 1
ATOM 875 C CA . GLN B 1 35 ? 9.484 10.969 13.977 1 95.19 35 GLN B CA 1
ATOM 876 C C . GLN B 1 35 ? 9.562 12.492 13.914 1 95.19 35 GLN B C 1
ATOM 878 O O . GLN B 1 35 ? 10.18 13.125 14.773 1 95.19 35 GLN B O 1
ATOM 883 N N . ALA B 1 36 ? 8.969 13.055 12.914 1 95.19 36 ALA B N 1
ATOM 884 C CA . ALA B 1 36 ? 9.109 14.484 12.664 1 95.19 36 ALA B CA 1
ATOM 885 C C . ALA B 1 36 ? 8.156 15.297 13.539 1 95.19 36 ALA B C 1
ATOM 887 O O . ALA B 1 36 ? 7.082 14.812 13.914 1 95.19 36 ALA B O 1
ATOM 888 N N . ASP B 1 37 ? 8.531 16.562 13.836 1 94.25 37 ASP B N 1
ATOM 889 C CA . ASP B 1 37 ? 7.66 17.547 14.469 1 94.25 37 ASP B CA 1
ATOM 890 C C . ASP B 1 37 ? 6.5 17.922 13.547 1 94.25 37 ASP B C 1
ATOM 892 O O . ASP B 1 37 ? 6.719 18.344 12.406 1 94.25 37 ASP B O 1
ATOM 896 N N . PRO B 1 38 ? 5.309 17.688 14.062 1 92.5 38 PRO B N 1
ATOM 897 C CA . PRO B 1 38 ? 4.141 17.984 13.227 1 92.5 38 PRO B CA 1
ATOM 898 C C . PRO B 1 38 ? 4.133 19.422 12.719 1 92.5 38 PRO B C 1
ATOM 900 O O . PRO B 1 38 ? 3.453 19.719 11.734 1 92.5 38 PRO B O 1
ATOM 903 N N . GLU B 1 39 ? 4.859 20.281 13.258 1 90.44 39 GLU B N 1
ATOM 904 C CA . GLU B 1 39 ? 4.883 21.688 12.852 1 90.44 39 GLU B CA 1
ATOM 905 C C . GLU B 1 39 ? 6.047 21.969 11.906 1 90.44 39 GLU B C 1
ATOM 907 O O . GLU B 1 39 ? 6.246 23.109 11.484 1 90.44 39 GLU B O 1
ATOM 912 N N . SER B 1 40 ? 6.711 20.984 11.555 1 94.06 40 SER B N 1
ATOM 913 C CA . SER B 1 40 ? 7.906 21.156 10.734 1 94.06 40 SER B CA 1
ATOM 914 C C . SER B 1 40 ? 7.586 21.016 9.25 1 94.06 40 SER B C 1
ATOM 916 O O . SER B 1 40 ? 6.578 20.406 8.883 1 94.06 40 SER B O 1
ATOM 918 N N . GLU B 1 41 ? 8.445 21.594 8.469 1 95.19 41 GLU B N 1
ATOM 919 C CA . GLU B 1 41 ? 8.344 21.422 7.023 1 95.19 41 GLU B CA 1
ATOM 920 C C . GLU B 1 41 ? 8.586 19.969 6.621 1 95.19 41 GLU B C 1
ATOM 922 O O . GLU B 1 41 ? 7.953 19.469 5.691 1 95.19 41 GLU B O 1
ATOM 927 N N . THR B 1 42 ? 9.484 19.359 7.348 1 97.19 42 THR B N 1
ATOM 928 C CA . THR B 1 42 ? 9.773 17.953 7.098 1 97.19 42 THR B CA 1
ATOM 929 C C . THR B 1 42 ? 8.5 17.109 7.215 1 97.19 42 THR B C 1
ATOM 931 O O . THR B 1 42 ? 8.258 16.234 6.391 1 97.19 42 THR B O 1
ATOM 934 N N . PHE B 1 43 ? 7.723 17.438 8.188 1 96.69 43 PHE B N 1
ATOM 935 C CA . PHE B 1 43 ? 6.457 16.75 8.391 1 96.69 43 PHE B CA 1
ATOM 936 C C . PHE B 1 43 ? 5.496 17.016 7.242 1 96.69 43 PHE B C 1
ATOM 938 O O . PHE B 1 43 ? 4.922 16.094 6.668 1 96.69 43 PHE B O 1
ATOM 945 N N . SER B 1 44 ? 5.383 18.219 6.855 1 94.69 44 SER B N 1
ATOM 946 C CA . SER B 1 44 ? 4.457 18.609 5.797 1 94.69 44 SER B CA 1
ATOM 947 C C . SER B 1 44 ? 4.832 17.969 4.469 1 94.69 44 SER B C 1
ATOM 949 O O . SER B 1 44 ? 3.963 17.516 3.723 1 94.69 44 SER B O 1
ATOM 951 N N . ASP B 1 45 ? 6.09 17.891 4.195 1 96.94 45 ASP B N 1
ATOM 952 C CA . ASP B 1 45 ? 6.57 17.266 2.959 1 96.94 45 ASP B CA 1
ATOM 953 C C . ASP B 1 45 ? 6.27 15.773 2.939 1 96.94 45 ASP B C 1
ATOM 955 O O . ASP B 1 45 ? 5.84 15.234 1.919 1 96.94 45 ASP B O 1
ATOM 959 N N . ALA B 1 46 ? 6.531 15.188 4.086 1 97.69 46 ALA B N 1
ATOM 960 C CA . ALA B 1 46 ? 6.266 13.75 4.184 1 97.69 46 ALA B CA 1
ATOM 961 C C . ALA B 1 46 ? 4.777 13.453 4.051 1 97.69 46 ALA B C 1
ATOM 963 O O . ALA B 1 46 ? 4.387 12.469 3.428 1 97.69 46 ALA B O 1
ATOM 964 N N . LEU B 1 47 ? 4.012 14.32 4.59 1 97.12 47 LEU B N 1
ATOM 965 C CA . LEU B 1 47 ? 2.562 14.172 4.496 1 97.12 47 LEU B CA 1
ATOM 966 C C . LEU B 1 47 ? 2.098 14.281 3.049 1 97.12 47 LEU B C 1
ATOM 968 O O . LEU B 1 47 ? 1.279 13.477 2.594 1 97.12 47 LEU B O 1
ATOM 972 N N . ALA B 1 48 ? 2.584 15.25 2.387 1 96.69 48 ALA B N 1
ATOM 973 C CA . ALA B 1 48 ? 2.254 15.422 0.974 1 96.69 48 ALA B CA 1
ATOM 974 C C . ALA B 1 48 ? 2.682 14.203 0.159 1 96.69 48 ALA B C 1
ATOM 976 O O . ALA B 1 48 ? 1.935 13.727 -0.698 1 96.69 48 ALA B O 1
ATOM 977 N N . THR B 1 49 ? 3.83 13.688 0.437 1 97.69 49 THR B N 1
ATOM 978 C CA . THR B 1 49 ? 4.336 12.508 -0.246 1 97.69 49 THR B CA 1
ATOM 979 C C . THR B 1 49 ? 3.43 11.305 0.01 1 97.69 49 THR B C 1
ATOM 981 O O . THR B 1 49 ? 3.072 10.578 -0.921 1 97.69 49 THR B O 1
ATOM 984 N N . LEU B 1 50 ? 3.072 11.141 1.285 1 97.88 50 LEU B N 1
ATOM 985 C CA . LEU B 1 50 ? 2.207 10.016 1.63 1 97.88 50 LEU B CA 1
ATOM 986 C C . LEU B 1 50 ? 0.852 10.141 0.943 1 97.88 50 LEU B C 1
ATOM 988 O O . LEU B 1 50 ? 0.284 9.148 0.489 1 97.88 50 LEU B O 1
ATOM 992 N N . HIS B 1 51 ? 0.345 11.359 0.845 1 97 51 HIS B N 1
ATOM 993 C CA . HIS B 1 51 ? -0.923 11.609 0.169 1 97 51 HIS B CA 1
ATOM 994 C C . HIS B 1 51 ? -0.87 11.164 -1.287 1 97 51 HIS B C 1
ATOM 996 O O . HIS B 1 51 ? -1.772 10.469 -1.761 1 97 51 HIS B O 1
ATOM 1002 N N . VAL B 1 52 ? 0.183 11.484 -1.9 1 95.94 52 VAL B N 1
ATOM 1003 C CA . VAL B 1 52 ? 0.373 11.102 -3.297 1 95.94 52 VAL B CA 1
ATOM 1004 C C . VAL B 1 52 ? 0.499 9.586 -3.41 1 95.94 52 VAL B C 1
ATOM 1006 O O . VAL B 1 52 ? -0.16 8.961 -4.246 1 95.94 52 VAL B O 1
ATOM 1009 N N . CYS B 1 53 ? 1.304 8.977 -2.584 1 96 53 CYS B N 1
ATOM 1010 C CA . CYS B 1 53 ? 1.525 7.539 -2.627 1 96 53 CYS B CA 1
ATOM 1011 C C . CYS B 1 53 ? 0.227 6.777 -2.383 1 96 53 CYS B C 1
ATOM 1013 O O . CYS B 1 53 ? -0.1 5.844 -3.119 1 96 53 CYS B O 1
ATOM 1015 N N . ALA B 1 54 ? -0.485 7.234 -1.394 1 95.25 54 ALA B N 1
ATOM 1016 C CA . ALA B 1 54 ? -1.732 6.551 -1.064 1 95.25 54 ALA B CA 1
ATOM 1017 C C . ALA B 1 54 ? -2.738 6.66 -2.207 1 95.25 54 ALA B C 1
ATOM 1019 O O . ALA B 1 54 ? -3.512 5.734 -2.455 1 95.25 54 ALA B O 1
ATOM 1020 N N . THR B 1 55 ? -2.715 7.766 -2.865 1 94.06 55 THR B N 1
ATOM 1021 C CA . THR B 1 55 ? -3.602 7.969 -4.004 1 94.06 55 THR B CA 1
ATOM 1022 C C . THR B 1 55 ? -3.232 7.031 -5.152 1 94.06 55 THR B C 1
ATOM 1024 O O . THR B 1 55 ? -4.102 6.363 -5.719 1 94.06 55 THR B O 1
ATOM 1027 N N . ILE B 1 56 ? -2.002 6.91 -5.371 1 92.62 56 ILE B N 1
ATOM 1028 C CA . ILE B 1 56 ? -1.564 6.16 -6.543 1 92.62 56 ILE B CA 1
ATOM 1029 C C . ILE B 1 56 ? -1.545 4.668 -6.227 1 92.62 56 ILE B C 1
ATOM 1031 O O . ILE B 1 56 ? -1.584 3.834 -7.133 1 92.62 56 ILE B O 1
ATOM 1035 N N . LEU B 1 57 ? -1.454 4.332 -5 1 94.19 57 LEU B N 1
ATOM 1036 C CA . LEU B 1 57 ? -1.438 2.92 -4.625 1 94.19 57 LEU B CA 1
ATOM 1037 C C . LEU B 1 57 ? -2.762 2.25 -4.977 1 94.19 57 LEU B C 1
ATOM 1039 O O . LEU B 1 57 ? -2.805 1.043 -5.227 1 94.19 57 LEU B O 1
ATOM 1043 N N . GLU B 1 58 ? -3.832 2.988 -5.07 1 89.44 58 GLU B N 1
ATOM 1044 C CA . GLU B 1 58 ? -5.137 2.404 -5.367 1 89.44 58 GLU B CA 1
ATOM 1045 C C . GLU B 1 58 ? -5.164 1.79 -6.766 1 89.44 58 GLU B C 1
ATOM 1047 O O . GLU B 1 58 ? -5.402 0.59 -6.918 1 89.44 58 GLU B O 1
ATOM 1052 N N . PRO B 1 59 ? -4.844 2.521 -7.836 1 90.62 59 PRO B N 1
ATOM 1053 C CA . PRO B 1 59 ? -4.812 1.897 -9.164 1 90.62 59 PRO B CA 1
ATOM 1054 C C . PRO B 1 59 ? -3.723 0.838 -9.289 1 90.62 59 PRO B C 1
ATOM 1056 O O . PRO B 1 59 ? -3.902 -0.155 -10 1 90.62 59 PRO B O 1
ATOM 1059 N N . TYR B 1 60 ? -2.617 1.017 -8.648 1 91.81 60 TYR B N 1
ATOM 1060 C CA . TYR B 1 60 ? -1.549 0.024 -8.695 1 91.81 60 TYR B CA 1
ATOM 1061 C C . TYR B 1 60 ? -1.993 -1.286 -8.055 1 91.81 60 TYR B C 1
ATOM 1063 O O . TYR B 1 60 ? -1.665 -2.367 -8.547 1 91.81 60 TYR B O 1
ATOM 1071 N N . SER B 1 61 ? -2.695 -1.155 -6.988 1 94.25 61 SER B N 1
ATOM 1072 C CA . SER B 1 61 ? -3.234 -2.352 -6.348 1 94.25 61 SER B CA 1
ATOM 1073 C C . SER B 1 61 ? -4.207 -3.082 -7.27 1 94.25 61 SER B C 1
ATOM 1075 O O . SER B 1 61 ? -4.176 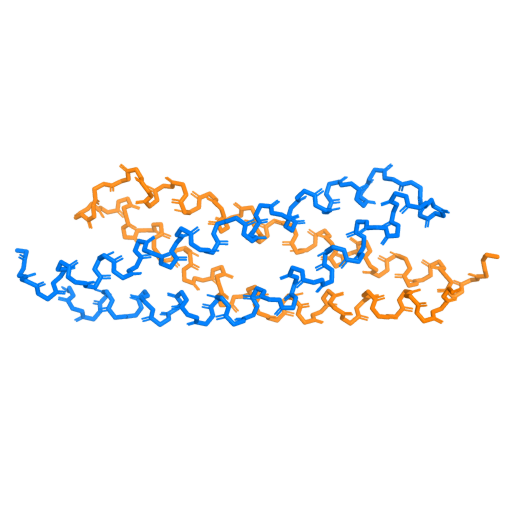-4.309 -7.367 1 94.25 61 SER B O 1
ATOM 1077 N N . GLN B 1 62 ? -5 -2.352 -7.93 1 93.19 62 GLN B N 1
ATOM 1078 C CA . GLN B 1 62 ? -5.961 -2.951 -8.852 1 93.19 62 GLN B CA 1
ATOM 1079 C C . GLN B 1 62 ? -5.254 -3.686 -9.984 1 93.19 62 GLN B C 1
ATOM 1081 O O . GLN B 1 62 ? -5.652 -4.793 -10.359 1 93.19 62 GLN B O 1
ATOM 1086 N N . GLY B 1 63 ? -4.238 -3.047 -10.492 1 94 63 GLY B N 1
ATOM 1087 C CA . GLY B 1 63 ? -3.441 -3.709 -11.516 1 94 63 GLY B CA 1
ATOM 1088 C C . GLY B 1 63 ? -2.785 -4.984 -11.023 1 94 63 GLY B C 1
ATOM 1089 O O . GLY B 1 63 ? -2.773 -5.996 -11.727 1 94 63 GLY B O 1
ATOM 1090 N N . LEU B 1 64 ? -2.277 -4.949 -9.867 1 96.31 64 LEU B N 1
ATOM 1091 C CA . 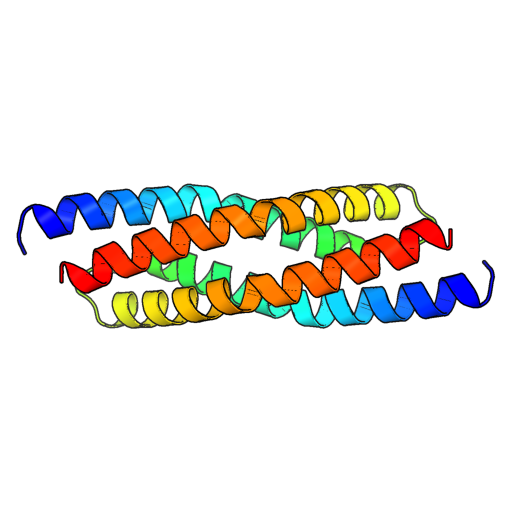LEU B 1 64 ? -1.626 -6.105 -9.266 1 96.31 64 LEU B CA 1
ATOM 1092 C C . LEU B 1 64 ? -2.621 -7.242 -9.055 1 96.31 64 LEU B C 1
ATOM 1094 O O . LEU B 1 64 ? -2.33 -8.398 -9.375 1 96.31 64 LEU B O 1
ATOM 1098 N N . LEU B 1 65 ? -3.771 -6.918 -8.57 1 95.62 65 LEU B N 1
ATOM 1099 C CA . LEU B 1 65 ? -4.805 -7.914 -8.312 1 95.62 65 LEU B CA 1
ATOM 1100 C C . LEU B 1 65 ? -5.227 -8.602 -9.602 1 95.62 65 LEU B C 1
ATOM 1102 O O . LEU B 1 65 ? -5.398 -9.828 -9.633 1 95.62 65 LEU B O 1
ATOM 1106 N N . THR B 1 66 ? -5.359 -7.773 -10.609 1 95.69 66 THR B N 1
ATOM 1107 C CA . THR B 1 66 ? -5.707 -8.336 -11.914 1 95.69 66 THR B CA 1
ATOM 1108 C C . THR B 1 66 ? -4.633 -9.305 -12.391 1 95.69 66 THR B C 1
ATOM 1110 O O . THR B 1 66 ? -4.945 -10.383 -12.906 1 95.69 66 THR B O 1
ATOM 1113 N N . ALA B 1 67 ? -3.426 -8.945 -12.227 1 95.56 67 ALA B N 1
ATOM 1114 C CA . ALA B 1 67 ? -2.307 -9.789 -12.641 1 95.56 67 ALA B CA 1
ATOM 1115 C C . ALA B 1 67 ? -2.26 -11.078 -11.828 1 95.56 67 ALA B C 1
ATOM 1117 O O . ALA B 1 67 ? -1.992 -12.148 -12.367 1 95.56 67 ALA B O 1
ATOM 1118 N N . ILE B 1 68 ? -2.518 -10.977 -10.578 1 95.56 68 ILE B N 1
ATOM 1119 C CA . ILE B 1 68 ? -2.521 -12.156 -9.719 1 95.56 68 ILE B CA 1
ATOM 1120 C C . ILE B 1 68 ? -3.631 -13.109 -10.148 1 95.56 68 ILE B C 1
ATOM 1122 O O . ILE B 1 68 ? -3.41 -14.32 -10.258 1 95.56 68 ILE B O 1
ATOM 1126 N N . ASP B 1 69 ? -4.746 -12.562 -10.375 1 94.06 69 ASP B N 1
ATOM 1127 C CA . ASP B 1 69 ? -5.875 -13.383 -10.805 1 94.06 69 ASP B CA 1
ATOM 1128 C C . ASP B 1 69 ? -5.578 -14.078 -12.133 1 94.06 69 ASP B C 1
ATOM 1130 O O . ASP B 1 69 ? -5.883 -15.258 -12.297 1 94.06 69 ASP B O 1
ATOM 1134 N N . ALA B 1 70 ? -4.996 -13.391 -13.016 1 93.31 70 ALA B N 1
ATOM 1135 C CA . ALA B 1 70 ? -4.645 -13.969 -14.312 1 93.31 70 ALA B CA 1
ATOM 1136 C C . ALA B 1 70 ? -3.643 -15.102 -14.148 1 93.31 70 ALA B C 1
ATOM 1138 O O . ALA B 1 70 ? -3.777 -16.156 -14.789 1 93.31 70 ALA B O 1
ATOM 1139 N N . TYR B 1 71 ? -2.744 -14.938 -13.32 1 93.88 71 TYR B N 1
ATOM 1140 C CA . TYR B 1 71 ? -1.721 -15.945 -13.078 1 93.88 71 TYR B CA 1
ATOM 1141 C C . TYR B 1 71 ? -2.32 -1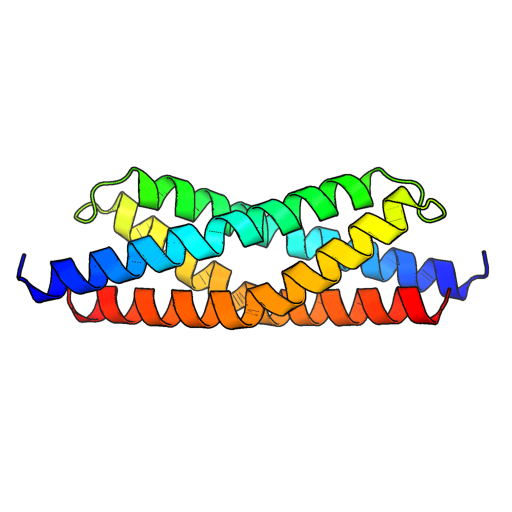7.188 -12.43 1 93.88 71 TYR B C 1
ATOM 1143 O O . TYR B 1 71 ? -1.984 -18.312 -12.797 1 93.88 71 TYR B O 1
ATOM 1151 N N . THR B 1 72 ? -3.164 -16.984 -11.508 1 91.06 72 THR B N 1
ATOM 1152 C CA . THR B 1 72 ? -3.76 -18.078 -10.766 1 91.06 72 THR B CA 1
ATOM 1153 C C . THR B 1 72 ? -4.746 -18.859 -11.641 1 91.06 72 THR B C 1
ATOM 1155 O O . THR B 1 72 ? -4.891 -20.078 -11.492 1 91.06 72 THR B O 1
ATOM 1158 N N . GLU B 1 73 ? -5.414 -18.188 -12.5 1 86.81 73 GLU B N 1
ATOM 1159 C CA . GLU B 1 73 ? -6.375 -18.844 -13.383 1 86.81 73 GLU B CA 1
ATOM 1160 C C . GLU B 1 73 ? -5.668 -19.688 -14.445 1 86.81 73 GLU B C 1
ATOM 1162 O O . GLU B 1 73 ? -6.215 -20.688 -14.906 1 86.81 73 GLU B O 1
ATOM 1167 N N . ASP B 1 74 ? -4.547 -19.297 -14.859 1 78.69 74 ASP B N 1
ATOM 1168 C CA . ASP B 1 74 ? -3.777 -20 -15.883 1 78.69 74 ASP B CA 1
ATOM 1169 C C . ASP B 1 74 ? -3.074 -21.219 -15.289 1 78.69 74 ASP B C 1
ATOM 1171 O O . ASP B 1 74 ? -2.604 -22.094 -16.031 1 78.69 74 ASP B O 1
ATOM 1175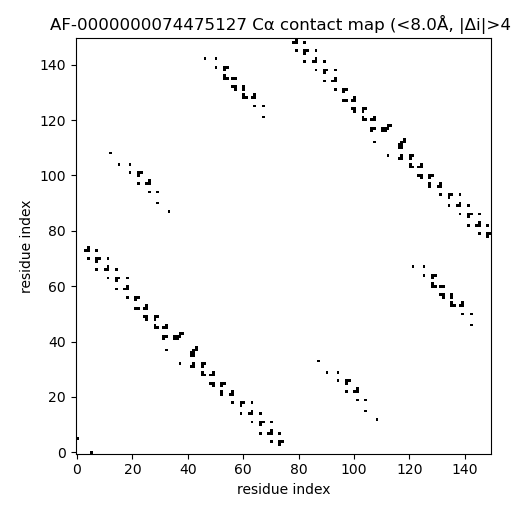 N N . ASN B 1 75 ? -2.924 -21.25 -14.047 1 66.75 75 ASN B N 1
ATOM 1176 C CA . ASN B 1 75 ? -2.246 -22.391 -13.422 1 66.75 75 ASN B CA 1
ATOM 1177 C C . ASN B 1 75 ? -3.227 -23.281 -12.672 1 66.75 75 ASN B C 1
ATOM 1179 O O . ASN B 1 75 ? -3.004 -24.484 -12.555 1 66.75 75 ASN B O 1
#

Foldseek 3Di:
DDPLLVVLVVQLVVLCVVLVVLVVQLVVLVVQCVPDDCPDPSNVVSVVSNVVSVVVNVVSVVSNVVSVVSNVVVD/DDPLLVVLVVQLVVLCVVLVVLVVQLVVLVVQCVPDDCPDPSNVVSVVSNVVSVVVNVVSVVSNVVSVVSNVVVD

pLDDT: mean 91.86, std 10.6, range [41.31, 98.25]

Organism: NCBI:txid1188229

Secondary structure (DSSP, 8-state):
--HHHHHHHHHHHHHHHHHHHHHHHHHHHHHHHHHS-TTSHHHHHHHHHHHHHHHHHHHHHHHHHHHHHHHHHH-/--HHHHHHHHHHHHHHHHHHHHHHHHHHHHHHHHHS-TTSHHHHHHHHHHHHHHHHHHHHHHHHHHHHHHHHHH-

Nearest PDB structures (foldseek):
  6jqa-assembly1_B  TM=7.493E-01  e=6.241E-01  Onion yellows phytoplasma OY-W
  6jqa-assembly1_D  TM=7.733E-01  e=8.331E-01  Onion yellows phytoplasma OY-W
  2f1m-assembly2_D  TM=7.066E-01  e=3.334E+00  Escherichia coli
  5wkq-assembly1_A  TM=4.772E-01  e=1.982E+00  Shigella flexneri
  2f1m-assembly1_B  TM=4.575E-01  e=2.803E+00  Escherichia coli